Protein 3TQ8 (pdb70)

Foldseek 3Di:
DAEEEEAEAEPVQDAAAPLEGQDDQVVSVVVVCVVAAPAEEEEEPSNCVSVPADDPRHAAEYEDCPPPDDHPRHHYDPDPVRVCVVCVPGPYYYYYDDQVSQVVCVVVHFKYWYKYWHDDGDHDGGHDDDDPVFKDWPDKAWAPVPVNTTIIITMIGTDDDPVPDDDDDDD

Nearest PDB structures (foldseek):
  3tq8-assembly1_A  TM=1.006E+00  e=5.950E-38  Coxiella burnetii
  3tqa-assembly1_A  TM=1.004E+00  e=3.025E-33  Coxiella burnetii
  3tqb-assembly1_A  TM=9.948E-01  e=5.076E-29  Coxiella burnetii
  3jw3-assembly2_B  TM=9.667E-01  e=1.502E-22  Bacillus anthracis
  2zza-assembly2_B  TM=9.506E-01  e=1.597E-22  Moritella profunda

Organism: Coxiella burnetii (strain RSA 493 / Nine Mile phase I) (NCBI:txid227377)

Radius of gyration: 16.81 Å; Cα contacts (8 Å, |Δi|>4): 333; chains: 1; bounding box: 42×52×40 Å

Sequence (171 aa):
MIITLIAAMDKNRLIGRNNELPWHLPADLAHFKSITLGKPIVMGRRTFDSIGKPLPHRRNIVITQQKNLIIEGCDIFYSLDDALSALTKEPEVIIIGGARIFKEALPKADKMILTIINHSFEGDVYFPEWNDKEWKITSQIKHERDNPYPFQFLELRRLENLYFQGHHHHH

Secondary structure (DSSP, 8-state):
-EEEEEEEEETT-EEEBTTB-SS--HHHHHHHHHHHTTSEEEEEHHHHHHH-SPPTTSEEEEE-S-TT---TTSEEESSHHHHHHHTTT-SEEEEEE-HHHHHHHGGG-SEEEEEEESS----SEEPPP--TTSEEEEEEEEE-----S-EEEEEEEE---TTT---S---

Structure (mmCIF, N/CA/C/O backbone):
data_3TQ8
#
_entry.id   3TQ8
#
_cell.length_a   51.340
_cell.length_b   36.200
_cell.length_c   53.810
_cell.angle_alpha   90.00
_cell.angle_beta   110.27
_cell.angle_gamma   90.00
#
_symmetry.space_group_name_H-M   'P 1 21 1'
#
loop_
_entity.id
_entity.type
_entity.pdbx_description
1 polymer 'Dihydrofolate reductase'
2 non-polymer 'NADPH DIHYDRO-NICOTINAMIDE-ADENINE-DINUCLEOTIDE PHOSPHATE'
3 non-polymer TRIMETHOPRIM
4 water water
#
loop_
_atom_site.group_PDB
_atom_site.id
_atom_site.type_symbol
_atom_site.label_atom_id
_atom_site.label_alt_id
_atom_site.label_comp_id
_atom_site.label_asym_id
_atom_site.label_entity_id
_atom_site.label_seq_id
_atom_site.pdbx_PDB_ins_code
_atom_site.Cartn_x
_atom_site.Cartn_y
_atom_site.Cartn_z
_atom_site.occupancy
_atom_site.B_iso_or_equiv
_atom_site.auth_seq_id
_atom_site.auth_comp_id
_atom_site.auth_asym_id
_atom_site.auth_atom_id
_atom_site.pdbx_PDB_model_num
ATOM 1 N N . MET A 1 1 ? 22.715 -13.894 3.977 1.00 34.58 1 MET A N 1
ATOM 2 C CA . MET A 1 1 ? 22.451 -12.753 4.896 1.00 32.28 1 MET A CA 1
ATOM 3 C C . MET A 1 1 ? 20.991 -12.340 4.759 1.00 29.50 1 MET A C 1
ATOM 4 O O . MET A 1 1 ? 20.493 -12.140 3.644 1.00 29.99 1 MET A O 1
ATOM 9 N N . ILE A 1 2 ? 20.308 -12.218 5.887 1.00 26.97 2 ILE A N 1
ATOM 10 C CA . ILE A 1 2 ? 18.973 -11.650 5.898 1.00 24.27 2 ILE A CA 1
ATOM 11 C C . ILE A 1 2 ? 19.082 -10.160 6.245 1.00 21.46 2 ILE A C 1
ATOM 12 O O . ILE A 1 2 ? 19.656 -9.798 7.274 1.00 20.76 2 ILE A O 1
ATOM 17 N N . ILE A 1 3 ? 18.535 -9.307 5.383 1.00 19.03 3 ILE A N 1
ATOM 18 C CA . ILE A 1 3 ? 18.483 -7.877 5.650 1.00 16.79 3 ILE A CA 1
ATOM 19 C C . ILE A 1 3 ? 17.137 -7.496 6.243 1.00 15.24 3 ILE A C 1
ATOM 20 O O . ILE A 1 3 ? 16.085 -7.649 5.600 1.00 14.36 3 ILE A O 1
ATOM 25 N N . THR A 1 4 ? 17.173 -6.988 7.475 1.00 13.76 4 THR A N 1
ATOM 26 C CA . THR A 1 4 ? 15.969 -6.690 8.215 1.00 12.86 4 THR A CA 1
ATOM 27 C C . THR A 1 4 ? 15.903 -5.213 8.527 1.00 11.53 4 THR A C 1
ATOM 28 O O . THR A 1 4 ? 16.853 -4.661 9.049 1.00 12.08 4 THR A O 1
ATOM 32 N N . LEU A 1 5 ? 14.786 -4.579 8.173 1.00 10.93 5 LEU A N 1
ATOM 33 C CA . LEU A 1 5 ? 14.504 -3.187 8.551 1.00 10.72 5 LEU A CA 1
ATOM 34 C C . LEU A 1 5 ? 13.647 -3.195 9.817 1.00 10.10 5 LEU A C 1
ATOM 35 O O . LEU A 1 5 ? 12.643 -3.876 9.859 1.00 10.65 5 LEU A O 1
ATOM 40 N N . ILE A 1 6 ? 14.055 -2.461 10.845 1.00 9.70 6 ILE A N 1
ATOM 41 C CA . ILE A 1 6 ? 13.231 -2.303 12.038 1.00 8.91 6 ILE A CA 1
ATOM 42 C C . ILE A 1 6 ? 12.968 -0.810 12.155 1.00 8.90 6 ILE A C 1
ATOM 43 O O . ILE A 1 6 ? 13.890 -0.005 12.013 1.00 7.90 6 ILE A O 1
ATOM 48 N N . ALA A 1 7 ? 11.707 -0.432 12.363 1.00 8.27 7 ALA A N 1
ATOM 49 C CA . ALA A 1 7 ? 11.351 0.966 12.450 1.00 8.66 7 ALA A CA 1
ATOM 50 C C . ALA A 1 7 ? 10.080 1.109 13.261 1.00 9.50 7 ALA A C 1
ATOM 51 O O . ALA A 1 7 ? 9.252 0.175 13.311 1.00 9.20 7 ALA A O 1
ATOM 53 N N . ALA A 1 8 ? 9.940 2.285 13.877 1.00 8.95 8 ALA A N 1
ATOM 54 C CA . ALA A 1 8 ? 8.716 2.691 14.535 1.00 9.65 8 ALA A CA 1
ATOM 55 C C . ALA A 1 8 ? 8.147 3.874 13.787 1.00 9.40 8 ALA A C 1
ATOM 56 O O . ALA A 1 8 ? 8.844 4.863 13.547 1.00 9.84 8 ALA A O 1
ATOM 58 N N . MET A 1 9 ? 6.867 3.790 13.455 1.00 9.72 9 MET A N 1
ATOM 59 C CA . MET A 1 9 ? 6.229 4.859 12.693 1.00 10.02 9 MET A CA 1
ATOM 60 C C . MET A 1 9 ? 4.797 5.098 13.145 1.00 11.10 9 MET A C 1
ATOM 61 O O . MET A 1 9 ? 4.160 4.216 13.736 1.00 12.55 9 MET A O 1
ATOM 66 N N . ASP A 1 10 ? 4.271 6.281 12.834 1.00 11.56 10 ASP A N 1
ATOM 67 C CA . ASP A 1 10 ? 2.874 6.540 13.108 1.00 12.47 10 ASP A CA 1
ATOM 68 C C . ASP A 1 10 ? 2.020 6.053 11.922 1.00 12.81 10 ASP A C 1
ATOM 69 O O . ASP A 1 10 ? 2.532 5.436 10.974 1.00 11.92 10 ASP A O 1
ATOM 74 N N . LYS A 1 11 ? 0.724 6.316 11.985 1.00 14.11 11 LYS A N 1
ATOM 75 C CA . LYS A 1 11 ? -0.222 5.785 10.997 1.00 15.22 11 LYS A CA 1
ATOM 76 C C . LYS A 1 11 ? 0.050 6.319 9.578 1.00 14.87 11 LYS A C 1
ATOM 77 O O . LYS A 1 11 ? -0.398 5.723 8.591 1.00 15.07 11 LYS A O 1
ATOM 83 N N . ASN A 1 12 ? 0.782 7.432 9.492 1.00 14.22 12 ASN A N 1
ATOM 84 C CA . ASN A 1 12 ? 1.159 8.038 8.214 1.00 14.45 12 ASN A CA 1
ATOM 85 C C . ASN A 1 12 ? 2.595 7.711 7.791 1.00 13.15 12 ASN A C 1
ATOM 86 O O . ASN A 1 12 ? 3.119 8.344 6.886 1.00 13.24 12 ASN A O 1
ATOM 91 N N . ARG A 1 13 ? 3.220 6.731 8.446 1.00 11.90 13 ARG A N 1
ATOM 92 C CA . ARG A 1 13 ? 4.640 6.370 8.227 1.00 11.03 13 ARG A CA 1
ATOM 93 C C . ARG A 1 13 ? 5.660 7.417 8.734 1.00 11.35 13 ARG A C 1
ATOM 94 O O . ARG A 1 13 ? 6.863 7.298 8.439 1.00 10.77 13 ARG A O 1
ATOM 102 N N . LEU A 1 14 ? 5.213 8.414 9.501 1.00 11.62 14 LEU A N 1
ATOM 103 C CA . LEU A 1 14 ? 6.132 9.372 10.113 1.00 11.75 14 LEU A CA 1
ATOM 104 C C . LEU A 1 14 ? 7.057 8.652 11.095 1.00 11.11 14 LEU A C 1
ATOM 105 O O . LEU A 1 14 ? 6.589 7.880 11.929 1.00 9.90 14 LEU A O 1
ATOM 110 N N . ILE A 1 15 ? 8.354 8.931 11.000 1.00 11.24 15 ILE A N 1
ATOM 111 C CA . ILE A 1 15 ? 9.352 8.357 11.895 1.00 11.28 15 ILE A CA 1
ATOM 112 C C . ILE A 1 15 ? 10.204 9.376 12.684 1.00 12.35 15 ILE A C 1
ATOM 113 O O . ILE A 1 15 ? 10.942 8.987 13.602 1.00 12.46 15 ILE A O 1
ATOM 118 N N . GLY A 1 16 ? 10.094 10.664 12.367 1.00 13.18 16 GLY A N 1
ATOM 119 C CA . GLY A 1 16 ? 11.024 11.637 12.920 1.00 14.12 16 GLY A CA 1
ATOM 120 C C . GLY A 1 16 ? 10.624 13.085 12.791 1.00 15.49 16 GLY A C 1
ATOM 121 O O . GLY A 1 16 ? 9.838 13.452 11.920 1.00 15.47 16 GLY A O 1
ATOM 122 N N . ARG A 1 17 ? 11.186 13.896 13.689 1.00 17.05 17 ARG A N 1
ATOM 123 C CA . ARG A 1 17 ? 11.000 15.341 13.713 1.00 19.40 17 ARG A CA 1
ATOM 124 C C . ARG A 1 17 ? 12.264 15.990 14.258 1.00 19.63 17 ARG A C 1
ATOM 125 O O . ARG A 1 17 ? 12.661 15.721 15.390 1.00 19.01 17 ARG A O 1
ATOM 133 N N . ASN A 1 18 ? 12.900 16.824 13.439 1.00 20.94 18 ASN A N 1
ATOM 134 C CA . ASN A 1 18 ? 14.097 17.580 13.838 1.00 22.03 18 ASN A CA 1
ATOM 135 C C . ASN A 1 18 ? 15.204 16.689 14.388 1.00 20.77 18 ASN A C 1
ATOM 136 O O . ASN A 1 18 ? 15.843 17.015 15.395 1.00 21.72 18 ASN A O 1
ATOM 141 N N . ASN A 1 19 ? 15.416 15.565 13.717 1.00 18.96 19 ASN A N 1
ATOM 142 C CA . ASN A 1 19 ? 16.420 14.566 14.107 1.00 18.02 19 ASN A CA 1
ATOM 143 C C . ASN A 1 19 ? 16.180 13.905 15.472 1.00 17.50 19 ASN A C 1
ATOM 144 O O . ASN A 1 19 ? 17.128 13.450 16.125 1.00 18.16 19 ASN A O 1
ATOM 149 N N . GLU A 1 20 ? 14.914 13.845 15.878 1.00 17.02 20 GLU A N 1
ATOM 150 C CA . GLU A 1 20 ? 14.488 13.156 17.091 1.00 17.33 20 GLU A CA 1
ATOM 151 C C . GLU A 1 20 ? 13.257 12.314 16.765 1.00 16.10 20 GLU A C 1
ATOM 152 O O . GLU A 1 20 ? 12.603 12.525 15.744 1.00 15.49 20 GLU A O 1
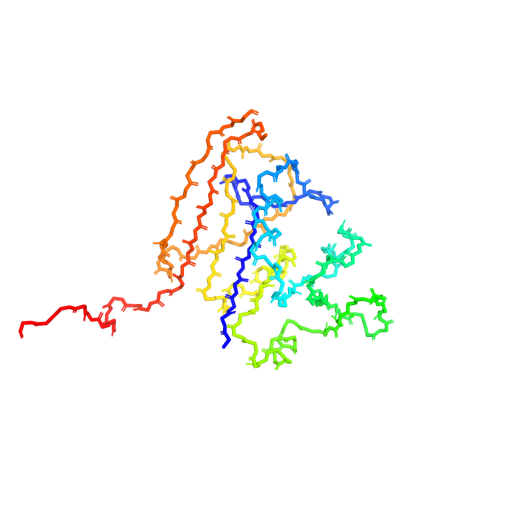ATOM 158 N N . LEU A 1 21 ? 12.949 11.373 17.645 1.00 15.64 21 LEU A N 1
ATOM 159 C CA . LEU A 1 21 ? 11.692 10.643 17.592 1.00 15.10 21 LEU A CA 1
ATOM 160 C C . LEU A 1 21 ? 10.552 11.592 17.933 1.00 15.80 21 LEU A C 1
ATOM 161 O O . LEU A 1 21 ? 10.730 12.503 18.760 1.00 16.47 21 LEU A O 1
ATOM 166 N N . PRO A 1 22 ? 9.373 11.411 17.290 1.00 15.38 22 PRO A N 1
ATOM 167 C CA . PRO A 1 22 ? 8.252 12.297 17.630 1.00 16.26 22 PRO A CA 1
ATOM 168 C C . PRO A 1 22 ? 7.468 11.905 18.898 1.00 17.02 22 PRO A C 1
ATOM 169 O O . PRO A 1 22 ? 6.513 12.573 19.260 1.00 17.40 22 PRO A O 1
ATOM 173 N N . TRP A 1 23 ? 7.872 10.825 19.560 1.00 16.26 23 TRP A N 1
ATOM 174 C CA . TRP A 1 23 ? 7.113 10.283 20.686 1.00 17.45 23 TRP A CA 1
ATOM 175 C C . TRP A 1 23 ? 8.098 9.624 21.635 1.00 17.09 23 TRP A C 1
ATOM 176 O O . TRP A 1 23 ? 9.255 9.396 21.271 1.00 16.77 23 TRP A O 1
ATOM 187 N N . HIS A 1 24 ? 7.627 9.321 22.839 1.00 18.81 24 HIS A N 1
ATOM 188 C CA . HIS A 1 24 ? 8.302 8.403 23.736 1.00 18.37 24 HIS A CA 1
ATOM 189 C C . HIS A 1 24 ? 7.365 7.221 23.899 1.00 18.50 24 HIS A C 1
ATOM 190 O O . HIS A 1 24 ? 6.234 7.378 24.377 1.00 20.06 24 HIS A O 1
ATOM 197 N N . LEU A 1 25 ? 7.826 6.049 23.456 1.00 17.19 25 LEU A N 1
ATOM 198 C CA . LEU A 1 25 ? 7.055 4.825 23.536 1.00 17.00 25 LEU A CA 1
ATOM 199 C C . LEU A 1 25 ? 7.916 3.709 24.142 1.00 17.04 25 LEU A C 1
ATOM 200 O O . LEU A 1 25 ? 8.609 2.984 23.417 1.00 15.17 25 LEU A O 1
ATOM 205 N N . PRO A 1 26 ? 7.855 3.566 25.470 1.00 18.66 26 PRO A N 1
ATOM 206 C CA . PRO A 1 26 ? 8.650 2.578 26.211 1.00 19.67 26 PRO A CA 1
ATOM 207 C C . PRO A 1 26 ? 8.528 1.153 25.662 1.00 19.25 26 PRO A C 1
ATOM 208 O O . PRO A 1 26 ? 9.535 0.464 25.548 1.00 19.11 26 PRO A O 1
ATOM 212 N N . ALA A 1 27 ? 7.314 0.736 25.309 1.00 19.19 27 ALA A N 1
ATOM 213 C CA . ALA A 1 27 ? 7.075 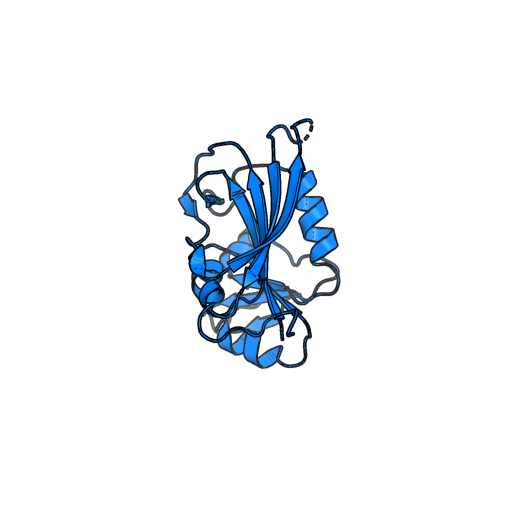-0.588 24.732 1.00 18.72 27 ALA A CA 1
ATOM 214 C C . ALA A 1 27 ? 7.889 -0.796 23.443 1.00 16.67 27 ALA A C 1
ATOM 215 O O . ALA A 1 27 ? 8.489 -1.855 23.228 1.00 15.84 27 ALA A O 1
ATOM 217 N N . ASP A 1 28 ? 7.939 0.224 22.596 1.00 15.42 28 ASP A N 1
ATOM 218 C CA . ASP A 1 28 ? 8.769 0.139 21.407 1.00 14.15 28 ASP A CA 1
ATOM 219 C C . ASP A 1 28 ? 10.255 0.046 21.734 1.00 14.33 28 ASP A C 1
ATOM 220 O O . ASP A 1 28 ? 10.967 -0.720 21.113 1.00 13.85 28 ASP A O 1
ATOM 225 N N . LEU A 1 29 ? 10.727 0.836 22.695 1.00 15.56 29 LEU A N 1
ATOM 226 C CA . LEU A 1 29 ? 12.153 0.806 23.050 1.00 15.99 29 LEU A CA 1
ATOM 227 C C . LEU A 1 29 ? 12.561 -0.569 23.605 1.00 17.12 29 LEU A C 1
ATOM 228 O O . LEU A 1 29 ? 13.659 -1.051 23.304 1.00 16.95 29 LEU A O 1
ATOM 233 N N . ALA A 1 30 ? 11.681 -1.204 24.386 1.00 18.40 30 ALA A N 1
ATOM 234 C CA . ALA A 1 30 ? 11.939 -2.548 24.928 1.00 19.67 30 ALA A CA 1
ATOM 235 C C . ALA 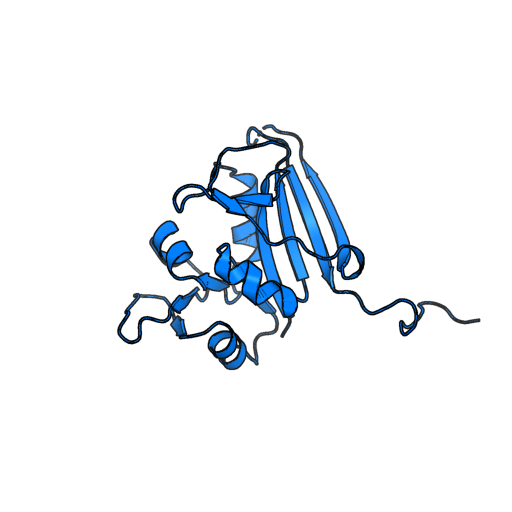A 1 30 ? 12.015 -3.584 23.814 1.00 18.92 30 ALA A C 1
ATOM 236 O O . ALA A 1 30 ? 12.922 -4.418 23.795 1.00 19.41 30 ALA A O 1
ATOM 238 N N . HIS A 1 31 ? 11.036 -3.513 22.909 1.00 17.32 31 HIS A N 1
ATOM 239 C CA . HIS A 1 31 ? 10.928 -4.336 21.699 1.00 16.79 31 HIS A CA 1
ATOM 240 C C . HIS A 1 31 ? 12.178 -4.222 20.816 1.00 15.65 31 HIS A C 1
ATOM 241 O O . HIS A 1 31 ? 12.755 -5.233 20.428 1.00 16.24 31 HIS A O 1
ATOM 248 N N . PHE A 1 32 ? 12.596 -2.989 20.531 1.00 14.56 32 PHE A N 1
ATOM 249 C CA . PHE A 1 32 ? 13.768 -2.727 19.697 1.00 13.68 32 PHE A CA 1
ATOM 250 C C . PHE A 1 32 ? 15.041 -3.325 20.291 1.00 14.70 32 PHE A C 1
ATOM 251 O O . PHE A 1 32 ? 15.817 -3.986 19.592 1.00 14.29 32 PHE A O 1
ATOM 259 N N . LYS A 1 33 ? 15.244 -3.101 21.584 1.00 16.51 33 LYS A N 1
ATOM 260 C CA . LYS A 1 33 ? 16.427 -3.606 22.283 1.00 18.61 33 LYS A CA 1
ATOM 261 C C . LYS A 1 33 ? 16.455 -5.148 22.275 1.00 20.50 33 LYS A C 1
ATOM 262 O O . LYS A 1 33 ? 17.457 -5.766 21.889 1.00 20.62 33 LYS A O 1
ATOM 268 N N . SER A 1 34 ? 15.358 -5.770 22.695 1.00 21.81 34 SER A N 1
ATOM 269 C CA . SER A 1 34 ? 15.312 -7.240 22.756 1.00 23.95 34 SER A CA 1
ATOM 270 C C . SER A 1 34 ? 15.566 -7.871 21.375 1.00 22.91 34 SER A C 1
ATOM 271 O O . SER A 1 34 ? 16.281 -8.871 21.268 1.00 25.13 34 SER A O 1
ATOM 274 N N . ILE A 1 35 ? 15.023 -7.258 20.329 1.00 21.09 35 ILE A N 1
ATOM 275 C CA . ILE A 1 35 ? 15.223 -7.718 18.951 1.00 20.27 35 ILE A CA 1
ATOM 276 C C . ILE A 1 35 ? 16.675 -7.542 18.469 1.00 19.82 35 ILE A C 1
ATOM 277 O O . ILE A 1 35 ? 17.206 -8.414 17.788 1.00 20.70 35 ILE A O 1
ATOM 282 N N . THR A 1 36 ? 17.308 -6.420 18.803 1.00 18.06 36 THR A N 1
ATOM 283 C CA . THR A 1 36 ? 18.600 -6.072 18.204 1.00 17.10 36 THR A CA 1
ATOM 284 C C . THR A 1 36 ? 19.842 -6.587 18.941 1.00 18.89 36 THR A C 1
ATOM 285 O O . THR A 1 36 ? 20.903 -6.707 18.329 1.00 18.58 36 THR A O 1
ATOM 289 N N . LEU A 1 37 ? 19.732 -6.904 20.231 1.00 20.19 37 LEU A N 1
ATOM 290 C CA . LEU A 1 37 ? 20.898 -7.379 20.991 1.00 22.73 37 LEU A CA 1
ATOM 291 C C . LEU A 1 37 ? 21.633 -8.530 20.282 1.00 24.17 37 LEU A C 1
ATOM 292 O O . LEU A 1 37 ? 21.003 -9.456 19.795 1.00 24.36 37 LEU A O 1
ATOM 297 N N . GLY A 1 38 ? 22.959 -8.456 20.223 1.00 26.10 38 GLY A N 1
ATOM 298 C CA . GLY A 1 38 ? 23.764 -9.512 19.585 1.00 28.20 38 GLY A CA 1
ATOM 299 C C . GLY A 1 38 ? 23.573 -9.671 18.068 1.00 27.27 38 GLY A C 1
ATOM 300 O O . GLY A 1 38 ? 23.876 -10.732 17.506 1.00 28.90 38 GLY A O 1
ATOM 301 N N . LYS A 1 39 ? 23.048 -8.636 17.417 1.00 24.95 39 LYS A N 1
ATOM 302 C CA . LYS A 1 39 ? 23.052 -8.529 15.956 1.00 23.84 39 LYS A CA 1
ATOM 303 C C . LYS A 1 39 ? 23.822 -7.262 15.526 1.00 22.27 39 LYS A C 1
ATOM 304 O O . LYS A 1 39 ? 23.827 -6.269 16.250 1.00 21.64 39 LYS A O 1
ATOM 310 N N . PRO A 1 40 ? 24.439 -7.275 14.331 1.00 21.48 40 PRO A N 1
ATOM 311 C CA . PRO A 1 40 ? 25.010 -6.047 13.779 1.00 20.28 40 PRO A CA 1
ATOM 312 C C . PRO A 1 40 ? 23.907 -5.070 13.411 1.00 18.03 40 PRO A C 1
ATOM 313 O O . PRO A 1 40 ? 22.948 -5.476 12.734 1.00 16.33 40 PRO A O 1
ATOM 317 N N . ILE A 1 41 ? 24.018 -3.813 13.855 1.00 16.87 41 ILE A N 1
ATOM 318 C CA . ILE A 1 41 ? 23.013 -2.797 13.521 1.00 15.55 41 ILE A CA 1
ATOM 319 C C . ILE A 1 41 ? 23.639 -1.714 12.646 1.00 14.93 41 ILE A C 1
ATOM 320 O O . ILE A 1 41 ? 24.743 -1.241 12.935 1.00 15.94 41 ILE A O 1
ATOM 325 N N . VAL A 1 42 ? 22.927 -1.335 11.585 1.00 12.49 42 VAL A N 1
ATOM 326 C CA . VAL A 1 42 ? 23.431 -0.356 10.626 1.00 12.02 42 VAL A CA 1
ATOM 327 C C . VAL A 1 42 ? 22.546 0.895 10.665 1.00 10.83 42 VAL A C 1
ATOM 328 O O . VAL A 1 42 ? 21.321 0.807 10.609 1.00 9.57 42 VAL A O 1
ATOM 332 N N . MET A 1 43 ? 23.173 2.060 10.796 1.00 10.85 43 MET A N 1
ATOM 333 C CA . MET A 1 43 ? 22.445 3.313 10.861 1.00 10.51 43 MET A CA 1
ATOM 334 C C . MET A 1 43 ? 23.172 4.390 10.071 1.00 10.78 43 MET A C 1
ATOM 335 O O . MET A 1 43 ? 24.401 4.345 9.901 1.00 10.62 43 MET A O 1
ATOM 340 N N . GLY A 1 44 ? 22.406 5.350 9.572 1.00 10.55 44 GLY A N 1
ATOM 341 C CA . GLY A 1 44 ? 22.996 6.533 8.966 1.00 11.66 44 GLY A CA 1
ATOM 342 C C . GLY A 1 44 ? 23.578 7.460 10.007 1.00 12.61 44 GLY A C 1
ATOM 343 O O . GLY A 1 44 ? 23.233 7.390 11.194 1.00 12.67 44 GLY A O 1
ATOM 344 N N . ARG A 1 45 ? 24.435 8.364 9.556 1.00 13.95 45 ARG A N 1
ATOM 345 C CA . ARG A 1 45 ? 25.175 9.227 10.458 1.00 15.26 45 ARG A CA 1
ATOM 346 C C . ARG A 1 45 ? 24.287 10.135 11.321 1.00 14.94 45 ARG A C 1
ATOM 347 O O . ARG A 1 45 ? 24.569 10.340 12.505 1.00 15.46 45 ARG A O 1
ATOM 355 N N . ARG A 1 46 ? 23.201 10.654 10.757 1.00 15.23 46 ARG A N 1
ATOM 356 C CA . ARG A 1 46 ? 22.293 11.510 11.527 1.00 15.75 46 ARG A CA 1
ATOM 357 C C . ARG A 1 46 ? 21.589 10.747 12.636 1.00 14.10 46 ARG A C 1
ATOM 358 O O . ARG A 1 46 ? 21.408 11.272 13.720 1.00 13.62 46 ARG A O 1
ATOM 366 N N . THR A 1 47 ? 21.205 9.508 12.367 1.00 12.81 47 THR A N 1
ATOM 367 C CA . THR A 1 47 ? 20.620 8.667 13.411 1.00 12.37 47 THR A CA 1
ATOM 368 C C . THR A 1 47 ? 21.625 8.414 14.544 1.00 13.33 47 THR A C 1
ATOM 369 O O . THR A 1 47 ? 21.253 8.502 15.719 1.00 14.04 47 THR A O 1
ATOM 373 N N . PHE A 1 48 ? 22.890 8.136 14.218 1.00 13.99 48 PHE A N 1
ATOM 374 C CA . PHE A 1 48 ? 23.894 8.022 15.289 1.00 15.22 48 PHE A CA 1
ATOM 375 C C . PHE A 1 48 ? 23.991 9.317 16.121 1.00 15.98 48 PHE A C 1
ATOM 376 O O . PHE A 1 48 ? 24.027 9.276 17.348 1.00 16.41 48 PHE A O 1
ATOM 384 N N . ASP A 1 49 ? 24.022 10.455 15.444 1.00 16.41 49 ASP A N 1
ATOM 385 C CA . ASP A 1 49 ? 24.027 11.743 16.114 1.00 18.05 49 ASP A CA 1
ATOM 386 C C . ASP A 1 49 ? 22.809 11.915 17.012 1.00 17.74 49 ASP A C 1
ATOM 387 O O . ASP A 1 49 ? 22.936 12.353 18.153 1.00 19.21 49 ASP A O 1
ATOM 392 N N . SER A 1 50 ? 21.632 11.557 16.502 1.00 16.57 50 SER A N 1
ATOM 393 C CA . SER A 1 50 ? 20.415 11.586 17.318 1.00 16.41 50 SER A CA 1
ATOM 394 C C . SER A 1 50 ? 20.547 10.727 18.580 1.00 16.37 50 SER A C 1
ATOM 395 O O . SER A 1 50 ? 20.216 11.166 19.677 1.00 17.22 50 SER A O 1
ATOM 398 N N . ILE A 1 51 ? 21.039 9.506 18.427 1.00 15.99 51 ILE A N 1
ATOM 399 C CA . ILE A 1 51 ? 21.237 8.607 19.574 1.00 17.00 51 ILE A CA 1
ATOM 400 C C . ILE A 1 51 ? 22.393 9.089 20.466 1.00 18.43 51 ILE A C 1
ATOM 401 O O . ILE A 1 51 ? 22.328 8.999 21.708 1.00 19.29 51 ILE A O 1
ATOM 406 N N . GLY A 1 52 ? 23.445 9.606 19.837 1.00 18.61 52 GLY A N 1
ATOM 407 C CA . GLY A 1 52 ? 24.505 10.306 20.549 1.00 20.81 52 GLY A CA 1
ATOM 408 C C . GLY A 1 52 ? 25.619 9.453 21.128 1.00 22.16 52 GLY A C 1
ATOM 409 O O . GLY A 1 52 ? 26.663 9.983 21.488 1.00 23.93 52 GLY A O 1
ATOM 410 N N . LYS A 1 53 ? 25.385 8.148 21.250 1.00 22.06 53 LYS A N 1
ATOM 411 C CA . LYS A 1 53 ? 26.411 7.188 21.652 1.00 23.54 53 LYS A CA 1
ATOM 412 C C . LYS A 1 53 ? 26.092 5.814 21.060 1.00 21.89 53 LYS A C 1
ATOM 413 O O . LYS A 1 53 ? 24.942 5.559 20.663 1.00 19.59 53 LYS A O 1
ATOM 419 N N . PRO A 1 54 ? 27.095 4.917 21.004 1.00 22.25 54 PRO A N 1
ATOM 420 C CA . PRO A 1 54 ? 26.785 3.555 20.529 1.00 21.71 54 PRO A CA 1
ATOM 421 C C . PRO A 1 54 ? 25.736 2.871 21.417 1.00 21.35 54 PRO A C 1
ATOM 422 O O . PRO A 1 54 ? 25.718 3.065 22.640 1.00 21.90 54 PRO A O 1
ATOM 426 N N . LEU A 1 55 ? 24.878 2.079 20.804 1.00 19.97 55 LEU A N 1
ATOM 427 C CA . LEU A 1 55 ? 23.936 1.265 21.568 1.00 20.13 55 LEU A CA 1
ATOM 428 C C . LEU A 1 55 ? 24.707 0.095 22.179 1.00 21.59 55 LEU A C 1
ATOM 429 O O . LEU A 1 55 ? 25.394 -0.622 21.467 1.00 22.10 55 LEU A O 1
ATOM 434 N N . PRO A 1 56 ? 24.620 -0.088 23.513 1.00 22.72 56 PRO A N 1
ATOM 435 C CA . PRO A 1 56 ? 25.419 -1.142 24.133 1.00 24.79 56 PRO A CA 1
ATOM 436 C C . PRO A 1 56 ? 25.066 -2.557 23.657 1.00 24.69 56 PRO A C 1
ATOM 437 O O . PRO A 1 56 ? 23.946 -2.801 23.204 1.00 22.93 56 PRO A O 1
ATOM 441 N N . HIS A 1 57 ? 26.058 -3.443 23.718 1.00 26.51 57 HIS A N 1
ATOM 442 C CA . HIS A 1 57 ? 25.915 -4.896 23.510 1.00 27.82 57 HIS A CA 1
ATOM 443 C C . HIS A 1 57 ? 25.625 -5.290 22.071 1.00 26.64 57 HIS A C 1
ATOM 444 O O . HIS A 1 57 ? 25.215 -6.429 21.799 1.00 27.24 57 HIS A O 1
ATOM 451 N N . ARG A 1 58 ? 25.849 -4.349 21.151 1.00 25.07 58 ARG A N 1
ATOM 452 C CA . ARG A 1 58 ? 25.638 -4.564 19.733 1.00 23.70 58 ARG A CA 1
ATOM 453 C C . ARG A 1 58 ? 26.787 -3.961 18.927 1.00 23.56 58 ARG A C 1
ATOM 454 O O . ARG A 1 58 ? 27.411 -2.981 19.343 1.00 23.97 58 ARG A O 1
ATOM 462 N N . ARG A 1 59 ? 27.054 -4.555 17.770 1.00 23.28 59 ARG A N 1
ATOM 463 C CA . ARG A 1 59 ? 28.000 -3.980 16.824 1.00 22.95 59 ARG A CA 1
ATOM 464 C C . ARG A 1 59 ? 27.331 -2.808 16.116 1.00 20.32 59 ARG A C 1
ATOM 465 O O . ARG A 1 59 ? 26.459 -3.014 15.285 1.00 19.15 59 ARG A O 1
ATOM 473 N N . ASN A 1 60 ? 27.750 -1.588 16.455 1.00 19.70 60 ASN A N 1
ATOM 474 C CA . ASN A 1 60 ? 27.215 -0.380 15.825 1.00 17.69 60 ASN A CA 1
ATOM 475 C C . ASN A 1 60 ? 27.977 -0.055 14.542 1.00 17.59 60 ASN A C 1
ATOM 476 O O . ASN A 1 60 ? 29.193 0.158 14.562 1.00 19.05 60 ASN A O 1
ATOM 481 N N . ILE A 1 61 ? 27.251 -0.020 13.428 1.00 16.13 61 ILE A N 1
ATOM 482 C CA . ILE A 1 61 ? 27.812 0.364 12.144 1.00 16.50 61 ILE A CA 1
ATOM 483 C C . ILE A 1 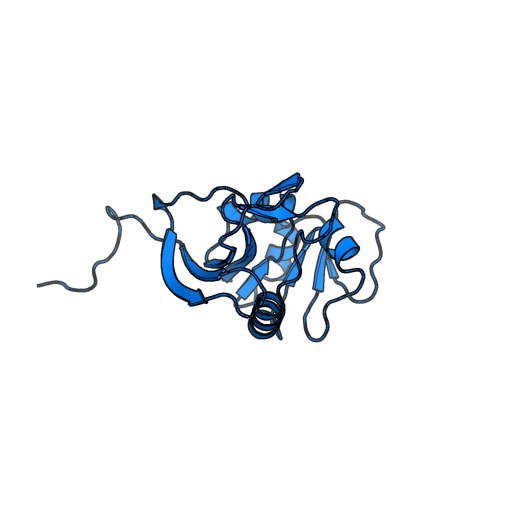61 ? 27.156 1.664 11.665 1.00 14.89 61 ILE A C 1
ATOM 484 O O . ILE A 1 61 ? 25.932 1.788 11.652 1.00 13.13 61 ILE A O 1
ATOM 489 N N . VAL A 1 62 ? 27.988 2.649 11.317 1.00 15.07 62 VAL A N 1
ATOM 490 C CA . VAL A 1 62 ? 27.486 3.951 10.898 1.00 13.50 62 VAL A CA 1
ATOM 491 C C . VAL A 1 62 ? 27.955 4.233 9.472 1.00 14.10 62 VAL A C 1
ATOM 492 O O . VAL A 1 62 ? 29.134 4.030 9.143 1.00 15.25 62 VAL A O 1
ATOM 496 N N . ILE A 1 63 ? 27.012 4.657 8.633 1.00 13.28 63 ILE A N 1
ATOM 497 C CA . ILE A 1 63 ? 27.294 4.990 7.240 1.00 14.34 63 ILE A CA 1
ATOM 498 C C . ILE A 1 63 ? 27.439 6.515 7.118 1.00 15.13 63 ILE A C 1
ATOM 499 O O . ILE A 1 63 ? 26.587 7.262 7.606 1.00 14.68 63 ILE A O 1
ATOM 504 N N . THR A 1 64 ? 28.536 6.956 6.505 1.00 16.73 64 THR A N 1
ATOM 505 C CA . THR A 1 64 ? 28.801 8.367 6.252 1.00 17.52 64 THR A CA 1
ATOM 506 C C . THR A 1 64 ? 29.610 8.495 4.976 1.00 20.15 64 THR A C 1
ATOM 507 O O . THR A 1 64 ? 30.302 7.560 4.593 1.00 21.34 64 THR A O 1
ATOM 511 N N . GLN A 1 65 ? 29.528 9.644 4.302 1.00 21.55 65 GLN A N 1
ATOM 512 C CA . GLN A 1 65 ? 30.425 9.926 3.164 1.00 23.27 65 GLN A CA 1
ATOM 513 C C . GLN A 1 65 ? 31.687 10.655 3.621 1.00 24.41 65 GLN A C 1
ATOM 514 O O . GLN A 1 65 ? 32.619 10.821 2.837 1.00 24.70 65 GLN A O 1
ATOM 520 N N . GLN A 1 66 ? 31.716 11.070 4.890 1.00 23.56 66 GLN A N 1
ATOM 521 C CA . GLN A 1 66 ? 32.838 11.829 5.437 1.00 25.31 66 GLN A CA 1
ATOM 522 C C . GLN A 1 66 ? 34.020 10.899 5.699 1.00 26.39 66 GLN A C 1
ATOM 523 O O . GLN A 1 66 ? 34.030 10.133 6.668 1.00 24.59 66 GLN A O 1
ATOM 529 N N . LYS A 1 67 ? 35.009 10.982 4.823 1.00 29.06 67 LYS A N 1
ATOM 530 C CA . LYS A 1 67 ? 36.166 10.082 4.845 1.00 31.52 67 LYS A CA 1
ATOM 531 C C . LYS A 1 67 ? 37.023 10.118 6.123 1.00 32.38 67 LYS A C 1
ATOM 532 O O . LYS A 1 67 ? 37.578 9.096 6.517 1.00 32.75 67 LYS A O 1
ATOM 538 N N . ASN A 1 68 ? 37.121 11.268 6.775 1.00 33.45 68 ASN A N 1
ATOM 539 C CA . ASN A 1 68 ? 37.941 11.378 7.992 1.00 35.49 68 ASN A CA 1
ATOM 540 C C . ASN A 1 68 ? 37.100 11.437 9.287 1.00 34.26 68 ASN A C 1
ATOM 541 O O . ASN A 1 68 ? 37.584 11.856 10.337 1.00 34.68 68 ASN A O 1
ATOM 546 N N . LEU A 1 69 ? 35.848 11.003 9.210 1.00 32.68 69 LEU A N 1
ATOM 547 C CA . LEU A 1 69 ? 34.977 10.991 10.388 1.00 31.98 69 LEU A CA 1
ATOM 548 C C . LEU A 1 69 ? 35.328 9.826 11.310 1.00 32.53 69 LEU A C 1
ATOM 549 O O . LEU A 1 69 ? 35.428 8.676 10.875 1.00 31.81 69 LEU A O 1
ATOM 554 N N . ILE A 1 70 ? 35.505 10.159 12.589 1.00 33.82 70 ILE A N 1
ATOM 555 C CA . ILE A 1 70 ? 35.890 9.214 13.630 1.00 34.60 70 ILE A CA 1
ATOM 556 C C . ILE A 1 70 ? 34.732 9.129 14.599 1.00 32.69 70 ILE A C 1
ATOM 557 O O . ILE A 1 70 ? 34.217 10.161 15.038 1.00 32.47 70 ILE A O 1
ATOM 562 N N . ILE A 1 71 ? 34.297 7.910 14.910 1.00 31.58 71 ILE A N 1
ATOM 563 C CA . ILE A 1 71 ? 33.272 7.714 15.934 1.00 30.27 71 ILE A CA 1
ATOM 564 C C . ILE A 1 71 ? 33.704 6.595 16.869 1.00 30.91 71 ILE A C 1
ATOM 565 O O . ILE A 1 71 ? 33.714 5.427 16.487 1.00 30.57 71 ILE A O 1
ATOM 570 N N . GLU A 1 72 ? 34.061 6.951 18.100 1.00 32.02 72 GLU A N 1
ATOM 571 C CA . GLU A 1 72 ? 34.514 5.951 19.063 1.00 33.43 72 GLU A CA 1
ATOM 572 C C . GLU A 1 72 ? 33.413 4.899 19.291 1.00 31.52 72 GLU A C 1
ATOM 573 O O . GLU A 1 72 ? 32.247 5.231 19.484 1.00 30.32 72 GLU A O 1
ATOM 579 N N . GLY A 1 73 ? 33.794 3.630 19.208 1.00 31.68 73 GLY A N 1
ATOM 580 C CA . GLY A 1 73 ? 32.894 2.522 19.511 1.00 30.40 73 GLY A CA 1
ATOM 581 C C . GLY A 1 73 ? 31.918 2.147 18.406 1.00 28.01 73 GLY A C 1
ATOM 582 O O . GLY A 1 73 ? 30.937 1.438 18.666 1.00 26.98 73 GLY A O 1
ATOM 583 N N . CYS A 1 74 ? 32.172 2.628 17.185 1.00 26.64 74 CYS A N 1
ATOM 584 C CA . CYS A 1 74 ? 31.401 2.232 15.997 1.00 24.67 74 CYS A CA 1
ATOM 585 C C . CYS A 1 74 ? 32.328 1.898 14.844 1.00 25.05 74 CYS A C 1
ATOM 586 O O . CYS A 1 74 ? 33.421 2.453 14.737 1.00 26.25 74 CYS A O 1
ATOM 589 N N . ASP A 1 75 ? 31.871 1.010 13.966 1.00 23.84 75 ASP A N 1
ATOM 590 C CA . ASP A 1 75 ? 32.539 0.766 12.699 1.00 24.68 75 ASP A CA 1
ATOM 591 C C . ASP A 1 75 ? 31.932 1.653 11.624 1.00 23.39 75 ASP A C 1
ATOM 592 O O . ASP A 1 75 ? 30.714 1.689 11.459 1.00 21.20 75 ASP A O 1
ATOM 597 N N . ILE A 1 76 ? 32.791 2.351 10.886 1.00 24.22 76 ILE A N 1
ATOM 598 C CA . ILE A 1 76 ? 32.345 3.276 9.846 1.00 23.52 76 ILE A CA 1
ATOM 599 C C . ILE A 1 76 ? 32.516 2.645 8.465 1.00 23.94 76 ILE A C 1
ATOM 600 O O . ILE A 1 76 ? 33.537 2.015 8.181 1.00 24.70 76 ILE A O 1
ATOM 605 N N . PHE A 1 77 ? 31.493 2.796 7.627 1.00 22.52 77 PHE A N 1
ATOM 606 C CA . PHE A 1 77 ? 31.561 2.409 6.217 1.00 23.27 77 PHE A CA 1
ATOM 607 C C . PHE A 1 77 ? 31.072 3.583 5.389 1.00 22.73 77 PHE A C 1
ATOM 608 O O . PHE A 1 77 ? 30.288 4.399 5.867 1.00 21.47 77 PHE A O 1
ATOM 616 N N . TYR A 1 78 ? 31.534 3.666 4.153 1.00 24.32 78 TYR A N 1
ATOM 617 C CA . TYR A 1 78 ? 31.258 4.821 3.314 1.00 24.81 78 TYR A CA 1
ATOM 618 C C . TYR A 1 78 ? 30.079 4.633 2.358 1.00 24.79 78 TYR A C 1
ATOM 619 O O . TYR A 1 78 ? 29.772 5.513 1.558 1.00 24.99 78 TYR A O 1
ATOM 628 N N . SER A 1 79 ? 29.408 3.492 2.468 1.00 23.98 79 SER A N 1
ATOM 629 C CA . SER A 1 79 ? 28.170 3.250 1.736 1.00 23.76 79 SER A CA 1
ATOM 630 C C . SER A 1 79 ? 27.449 2.111 2.425 1.00 22.31 79 SER A C 1
ATOM 631 O O . SER A 1 79 ? 28.083 1.310 3.124 1.00 23.07 79 SER A O 1
ATOM 634 N N . LEU A 1 80 ? 26.134 2.033 2.248 1.00 21.36 80 LEU A N 1
ATOM 635 C CA . LEU A 1 80 ? 25.381 0.880 2.725 1.00 20.58 80 LEU A CA 1
ATOM 636 C C . LEU A 1 80 ? 25.910 -0.414 2.099 1.00 22.18 80 LEU A C 1
ATOM 637 O O . LEU A 1 80 ? 26.071 -1.423 2.789 1.00 21.97 80 LEU A O 1
ATOM 642 N N . ASP A 1 81 ? 26.187 -0.377 0.798 1.00 24.04 81 ASP A N 1
ATOM 643 C CA . ASP A 1 81 ? 26.705 -1.544 0.080 1.00 26.36 81 ASP A CA 1
ATOM 644 C C . ASP A 1 81 ? 28.039 -2.060 0.641 1.00 27.65 81 ASP A C 1
ATOM 645 O O . ASP A 1 81 ? 28.210 -3.268 0.818 1.00 28.28 81 ASP A O 1
ATOM 650 N N . ASP A 1 82 ? 28.967 -1.150 0.931 1.00 28.18 82 ASP A N 1
ATOM 651 C CA . ASP A 1 82 ? 30.229 -1.505 1.594 1.00 29.51 82 ASP A CA 1
ATOM 652 C C . ASP A 1 82 ? 30.003 -2.217 2.939 1.00 28.11 82 ASP A C 1
ATOM 653 O O . ASP A 1 82 ? 30.673 -3.205 3.246 1.00 29.14 82 ASP A O 1
ATOM 658 N N . ALA A 1 83 ? 29.055 -1.714 3.729 1.00 25.95 83 ALA A N 1
ATOM 659 C CA . ALA A 1 83 ? 28.729 -2.315 5.020 1.00 24.96 83 ALA A CA 1
ATOM 660 C C . ALA A 1 83 ? 28.178 -3.718 4.813 1.00 25.36 83 ALA A C 1
ATOM 661 O O . ALA A 1 83 ? 28.619 -4.660 5.456 1.00 26.07 83 ALA A O 1
ATOM 663 N N . LEU A 1 84 ? 27.213 -3.839 3.906 1.00 25.24 84 LEU A N 1
ATOM 664 C CA . LEU A 1 84 ? 26.577 -5.122 3.610 1.00 25.77 84 LEU A CA 1
ATOM 665 C C . LEU A 1 84 ? 27.609 -6.119 3.108 1.00 28.41 84 LEU A C 1
ATOM 666 O O . LEU A 1 84 ? 27.577 -7.287 3.477 1.00 28.86 84 LEU A O 1
ATOM 671 N N . SER A 1 85 ? 28.517 -5.643 2.260 1.00 30.55 85 SER A N 1
ATOM 672 C CA . SER A 1 85 ? 29.618 -6.452 1.756 1.00 34.07 85 SER A CA 1
ATOM 673 C C . SER A 1 85 ? 30.518 -6.961 2.895 1.00 35.27 85 SER A C 1
ATOM 674 O O . SER A 1 85 ? 30.914 -8.123 2.890 1.00 37.02 85 SER A O 1
ATOM 677 N N . ALA A 1 86 ? 30.824 -6.101 3.871 1.00 34.80 86 ALA A N 1
ATOM 678 C CA . ALA A 1 86 ? 31.663 -6.495 5.017 1.00 35.93 86 ALA A CA 1
ATOM 679 C C . ALA A 1 86 ? 30.963 -7.506 5.936 1.00 35.47 86 ALA A C 1
ATOM 680 O O . ALA A 1 86 ? 31.612 -8.311 6.604 1.00 36.87 86 ALA A O 1
ATOM 682 N N . LEU A 1 87 ? 29.638 -7.475 5.947 1.00 33.81 87 LEU A N 1
ATOM 683 C CA . LEU A 1 87 ? 28.835 -8.314 6.844 1.00 33.43 87 LEU A CA 1
ATOM 684 C C . LEU A 1 87 ? 28.331 -9.601 6.179 1.00 34.65 87 LEU A C 1
ATOM 685 O O . LEU A 1 87 ? 27.451 -10.278 6.717 1.00 33.90 87 LEU A O 1
ATOM 690 N N . THR A 1 88 ? 28.919 -9.949 5.032 1.00 36.96 88 THR A N 1
ATOM 691 C CA . THR A 1 88 ? 28.509 -11.116 4.227 1.00 38.89 88 THR A CA 1
ATOM 692 C C . THR A 1 88 ? 28.280 -12.413 5.017 1.00 39.92 88 THR A C 1
ATOM 693 O O . THR A 1 88 ? 27.420 -13.209 4.655 1.00 39.98 88 THR A O 1
ATOM 697 N N . LYS A 1 89 ? 29.072 -12.631 6.066 1.00 41.16 89 LYS A N 1
ATOM 698 C CA . LYS A 1 89 ? 28.985 -13.855 6.876 1.00 42.46 89 LYS A CA 1
ATOM 699 C C . LYS A 1 89 ? 27.908 -13.839 7.953 1.00 40.54 89 LYS A C 1
ATOM 700 O O . LYS A 1 89 ? 27.609 -14.882 8.529 1.00 41.43 89 LYS A O 1
ATOM 706 N N . GLU A 1 90 ? 27.346 -12.667 8.244 1.00 37.81 90 GLU A N 1
ATOM 707 C CA . GLU A 1 90 ? 26.316 -12.557 9.283 1.00 36.22 90 GLU A CA 1
ATOM 708 C C . GLU A 1 90 ? 25.012 -13.167 8.801 1.00 35.22 90 GLU A C 1
ATOM 709 O O . GLU A 1 90 ? 24.621 -12.959 7.653 1.00 34.69 90 GLU A O 1
ATOM 715 N N . PRO A 1 91 ? 24.332 -13.925 9.673 1.00 35.08 91 PRO A N 1
ATOM 716 C CA . PRO A 1 91 ? 23.043 -14.492 9.275 1.00 34.12 91 PRO A CA 1
ATOM 717 C C . PRO A 1 91 ? 21.959 -13.439 9.123 1.00 30.73 91 PRO A C 1
ATOM 718 O O . PRO A 1 91 ? 21.029 -13.640 8.349 1.00 29.64 91 PRO A O 1
ATOM 722 N N . GLU A 1 92 ? 22.077 -12.341 9.868 1.00 28.56 92 GLU A N 1
ATOM 723 C CA . GLU A 1 92 ? 21.101 -11.259 9.792 1.00 25.70 92 GLU A CA 1
ATOM 724 C C . GLU A 1 92 ? 21.763 -9.920 10.100 1.00 23.81 92 GLU A C 1
ATOM 725 O O . GLU A 1 92 ? 22.525 -9.807 11.060 1.00 24.22 92 GLU A O 1
ATOM 731 N N . VAL A 1 93 ? 21.491 -8.932 9.251 1.00 21.69 93 VAL A N 1
ATOM 732 C CA . VAL A 1 93 ? 21.919 -7.543 9.470 1.00 19.54 93 VAL A CA 1
ATOM 733 C C . VAL A 1 93 ? 20.664 -6.708 9.632 1.00 17.10 93 VAL A C 1
ATOM 734 O O . VAL A 1 93 ? 19.768 -6.764 8.782 1.00 16.11 93 VAL A O 1
ATOM 738 N N . ILE A 1 94 ? 20.602 -5.939 10.720 1.00 15.36 94 ILE A N 1
ATOM 739 C CA . ILE A 1 94 ? 19.444 -5.116 11.033 1.00 13.77 94 ILE A CA 1
ATOM 740 C C . ILE A 1 94 ? 19.727 -3.634 10.731 1.00 13.15 94 ILE A C 1
ATOM 741 O O . ILE A 1 94 ? 20.655 -3.026 11.293 1.00 12.86 94 ILE A O 1
ATOM 746 N N . ILE A 1 95 ? 18.933 -3.085 9.817 1.00 12.15 95 ILE A N 1
ATOM 747 C CA . ILE A 1 95 ? 19.011 -1.685 9.430 1.00 12.16 95 ILE A CA 1
ATOM 748 C C . ILE A 1 95 ? 18.063 -0.904 10.368 1.00 11.17 95 ILE A C 1
ATOM 749 O O . ILE A 1 95 ? 16.857 -1.181 10.422 1.00 10.11 95 ILE A O 1
ATOM 754 N N . ILE A 1 96 ? 18.601 0.071 11.100 1.00 10.99 96 ILE A N 1
ATOM 755 C CA . ILE A 1 96 ? 17.817 0.754 12.131 1.00 10.58 96 ILE A CA 1
ATOM 756 C C . ILE A 1 96 ? 17.456 2.212 11.811 1.00 10.57 96 ILE A C 1
ATOM 757 O O . ILE A 1 96 ? 16.883 2.888 12.657 1.00 9.94 96 ILE A O 1
ATOM 762 N N . GLY A 1 97 ? 17.782 2.674 10.606 1.00 11.25 97 GLY A N 1
ATOM 763 C CA . GLY A 1 97 ? 17.375 4.007 10.128 1.00 11.21 97 GLY A CA 1
ATOM 764 C C . GLY A 1 97 ? 18.559 4.889 9.791 1.00 11.87 97 GLY A C 1
ATOM 765 O O . GLY A 1 97 ? 19.694 4.423 9.839 1.00 12.51 97 GLY A O 1
ATOM 766 N N . GLY A 1 98 ? 18.323 6.162 9.459 1.00 11.92 98 GLY A N 1
ATOM 767 C CA . GLY A 1 98 ? 16.990 6.792 9.446 1.00 11.31 98 GLY A CA 1
ATOM 768 C C . GLY A 1 98 ? 16.303 6.770 8.091 1.00 10.82 98 GLY A C 1
ATOM 769 O O . GLY A 1 98 ? 16.382 5.777 7.355 1.00 10.71 98 GLY A O 1
ATOM 770 N N . ALA A 1 99 ? 15.630 7.868 7.743 1.00 11.12 99 ALA A N 1
ATOM 771 C CA . ALA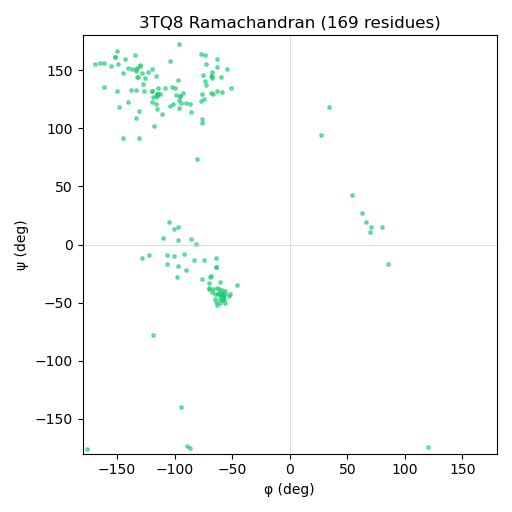 A 1 99 ? 14.799 7.907 6.529 1.00 11.13 99 ALA A CA 1
ATOM 772 C C . ALA A 1 99 ? 15.578 7.623 5.241 1.00 12.11 99 ALA A C 1
ATOM 773 O O . ALA A 1 99 ? 15.119 6.828 4.416 1.00 11.93 99 ALA A O 1
ATOM 775 N N . ARG A 1 100 ? 16.732 8.275 5.066 1.00 12.37 100 ARG A N 1
ATOM 776 C CA . ARG A 1 100 ? 17.576 8.053 3.877 1.00 14.17 100 ARG A CA 1
ATOM 777 C C . ARG A 1 100 ? 18.051 6.598 3.773 1.00 13.01 100 ARG A C 1
ATOM 778 O O . ARG A 1 100 ? 17.894 5.957 2.720 1.00 12.83 100 ARG A O 1
ATOM 786 N N . ILE A 1 101 ? 18.609 6.077 4.870 1.00 11.37 101 ILE A N 1
ATOM 787 C CA . ILE A 1 101 ? 19.027 4.661 4.927 1.00 11.26 101 ILE A CA 1
ATOM 788 C C . ILE A 1 101 ? 17.874 3.681 4.647 1.00 10.83 101 ILE A C 1
ATOM 789 O O . ILE A 1 101 ? 18.028 2.746 3.853 1.00 11.09 101 ILE A O 1
ATOM 794 N N . PHE A 1 102 ? 16.727 3.884 5.286 1.00 10.72 102 PHE A N 1
ATOM 795 C CA . PHE A 1 102 ? 15.570 3.017 5.035 1.00 10.60 102 PHE A CA 1
ATOM 796 C C . PHE A 1 102 ? 15.179 3.023 3.548 1.00 11.61 102 PHE A C 1
ATOM 797 O O . PHE A 1 102 ? 14.952 1.972 2.966 1.00 12.35 102 PHE A O 1
ATOM 805 N N . LYS A 1 103 ? 15.117 4.200 2.929 1.00 12.56 103 LYS A N 1
ATOM 806 C CA . LYS A 1 103 ? 14.775 4.280 1.507 1.00 13.55 103 LYS A CA 1
ATOM 807 C C . LYS A 1 103 ? 15.773 3.490 0.639 1.00 14.38 103 LYS A C 1
ATOM 808 O O . LYS A 1 103 ? 15.385 2.783 -0.301 1.00 15.12 103 LYS A O 1
ATOM 814 N N . GLU A 1 104 ? 17.057 3.631 0.931 1.00 14.81 104 GLU A N 1
ATOM 815 C CA . GLU A 1 104 ? 18.082 2.909 0.191 1.00 15.80 104 GLU A CA 1
ATOM 816 C C . GLU A 1 104 ? 18.066 1.407 0.488 1.00 14.89 104 GLU A C 1
ATOM 817 O O . GLU A 1 104 ? 18.346 0.597 -0.392 1.00 15.10 104 GLU A O 1
ATOM 823 N N . ALA A 1 105 ? 17.806 1.032 1.736 1.00 12.95 105 ALA A N 1
ATOM 824 C CA . ALA A 1 105 ? 17.853 -0.379 2.107 1.00 13.29 105 ALA A CA 1
ATOM 825 C C . ALA A 1 105 ? 16.627 -1.179 1.634 1.00 13.12 105 ALA A C 1
ATOM 826 O O . ALA A 1 105 ? 16.762 -2.367 1.400 1.00 14.26 105 ALA A O 1
ATOM 828 N N . LEU A 1 106 ? 15.454 -0.540 1.509 1.00 12.55 106 LEU A N 1
ATOM 829 C CA . LEU A 1 106 ? 14.193 -1.254 1.198 1.00 12.04 106 LEU A CA 1
ATOM 830 C C . LEU A 1 106 ? 14.246 -2.158 -0.046 1.00 12.89 106 LEU A C 1
ATOM 831 O O . LEU A 1 106 ? 13.756 -3.282 0.010 1.00 13.58 106 LEU A O 1
ATOM 836 N N . PRO A 1 107 ? 14.840 -1.692 -1.165 1.00 14.07 107 PRO A N 1
ATOM 837 C CA . PRO A 1 107 ? 14.932 -2.620 -2.300 1.00 15.55 107 PRO A CA 1
ATOM 838 C C . PRO A 1 107 ? 15.802 -3.876 -2.090 1.00 15.53 107 PRO A C 1
ATOM 839 O O . PRO A 1 107 ? 15.747 -4.783 -2.917 1.00 16.70 107 PRO A O 1
ATOM 843 N N . LYS A 1 108 ? 16.588 -3.924 -1.015 1.00 15.14 108 LYS A N 1
ATOM 844 C CA . LYS A 1 108 ? 17.409 -5.100 -0.691 1.00 15.93 108 LYS A CA 1
ATOM 845 C C . LYS A 1 108 ? 16.853 -5.893 0.504 1.00 14.81 108 LYS A C 1
ATOM 846 O O . LYS A 1 108 ? 17.328 -6.979 0.806 1.00 15.51 108 LYS A O 1
ATOM 852 N N . ALA A 1 109 ? 15.853 -5.348 1.183 1.00 13.18 109 ALA A N 1
ATOM 853 C CA . ALA A 1 109 ? 15.378 -5.927 2.447 1.00 12.57 109 ALA A CA 1
ATOM 854 C C . ALA A 1 109 ? 14.578 -7.234 2.250 1.00 13.39 109 ALA A C 1
ATOM 855 O O . ALA A 1 109 ? 13.790 -7.366 1.320 1.00 13.51 109 ALA A O 1
ATOM 857 N N . ASP A 1 110 ? 14.804 -8.180 3.157 1.00 14.44 110 ASP A N 1
ATOM 858 C CA . ASP A 1 110 ? 14.108 -9.463 3.204 1.00 15.51 110 ASP A CA 1
ATOM 859 C C . ASP A 1 110 ? 12.973 -9.436 4.215 1.00 15.39 110 ASP A C 1
ATOM 860 O O . ASP A 1 110 ? 11.990 -10.180 4.082 1.00 16.19 110 ASP A O 1
ATOM 865 N N . LYS A 1 111 ? 13.122 -8.598 5.235 1.00 14.00 111 LYS A N 1
ATOM 866 C CA . LYS A 1 111 ? 12.248 -8.639 6.404 1.00 14.05 111 LYS A CA 1
ATOM 867 C C . LYS A 1 111 ? 12.053 -7.219 6.891 1.00 12.32 111 LYS A C 1
ATOM 868 O O . LYS A 1 111 ? 12.949 -6.381 6.750 1.00 11.80 111 LYS A O 1
ATOM 874 N N . MET A 1 112 ? 10.876 -6.959 7.443 1.00 11.64 112 MET A N 1
ATOM 875 C CA . MET A 1 112 ? 10.578 -5.708 8.122 1.00 10.73 112 MET A CA 1
ATOM 876 C C . MET A 1 112 ? 9.896 -6.001 9.457 1.00 10.70 112 MET A C 1
ATOM 877 O O . MET A 1 112 ? 8.958 -6.813 9.524 1.00 11.29 112 MET A O 1
ATOM 882 N N . ILE A 1 113 ? 10.367 -5.335 10.511 1.00 9.94 113 ILE A N 1
ATOM 883 C CA . ILE A 1 113 ? 9.751 -5.402 11.839 1.00 10.07 113 ILE A CA 1
ATOM 884 C C . ILE A 1 113 ? 9.285 -3.986 12.195 1.00 9.06 113 ILE A C 1
ATOM 885 O O . ILE A 1 113 ? 10.085 -3.126 12.583 1.00 8.69 113 ILE A O 1
ATOM 890 N N . LEU A 1 114 ? 7.992 -3.744 12.063 1.00 8.98 114 LEU A N 1
ATOM 891 C CA . LEU A 1 114 ? 7.459 -2.387 12.148 1.00 9.54 114 LEU A CA 1
ATOM 892 C C . LEU A 1 114 ? 6.592 -2.190 13.391 1.00 10.22 114 LEU A C 1
ATOM 893 O O . LEU A 1 114 ? 5.716 -3.001 13.677 1.00 11.02 114 LEU A O 1
ATOM 898 N N . THR A 1 115 ? 6.866 -1.139 14.143 1.00 9.90 115 THR A N 1
ATOM 899 C CA . THR A 1 115 ? 5.942 -0.680 15.169 1.00 10.92 115 THR A CA 1
ATOM 900 C C . THR A 1 115 ? 5.094 0.395 14.519 1.00 11.63 115 THR A C 1
ATOM 901 O O . THR A 1 115 ? 5.629 1.379 13.989 1.00 12.33 115 THR A O 1
ATOM 905 N N . ILE A 1 116 ? 3.780 0.204 14.514 1.00 12.60 116 ILE A N 1
ATOM 906 C CA . ILE A 1 116 ? 2.889 1.204 13.920 1.00 13.05 116 ILE A CA 1
ATOM 907 C C . ILE A 1 116 ? 2.003 1.776 15.018 1.00 14.00 116 ILE A C 1
ATOM 908 O O . ILE A 1 116 ? 1.250 1.059 15.667 1.00 15.78 116 ILE A O 1
ATOM 913 N N . ILE A 1 117 ? 2.094 3.080 15.211 1.00 14.63 117 ILE A N 1
ATOM 914 C CA . ILE A 1 117 ? 1.360 3.767 16.273 1.00 15.52 117 ILE A CA 1
ATOM 915 C C . ILE A 1 117 ? 0.058 4.331 15.700 1.00 17.31 117 ILE A C 1
ATOM 916 O O . ILE A 1 117 ? 0.074 5.046 14.693 1.00 17.19 117 ILE A O 1
ATOM 921 N N . ASN A 1 118 ? -1.062 4.011 16.348 1.00 19.45 118 ASN A N 1
ATOM 922 C CA . ASN A 1 118 ? -2.368 4.519 15.938 1.00 21.23 118 ASN A CA 1
ATOM 923 C C . ASN A 1 118 ? -2.595 5.944 16.460 1.00 22.46 118 ASN A C 1
ATOM 924 O O . ASN A 1 118 ? -3.354 6.172 17.410 1.00 24.09 118 ASN A O 1
ATOM 929 N N . HIS A 1 119 ? -1.899 6.886 15.825 1.00 21.76 119 HIS A N 1
ATOM 930 C CA . HIS A 1 119 ? -1.932 8.303 16.165 1.00 22.80 119 HIS A CA 1
ATOM 931 C C . HIS A 1 119 ? -1.231 9.058 15.042 1.00 22.03 119 HIS A C 1
ATOM 932 O O . HIS A 1 119 ? -0.395 8.489 14.335 1.00 20.90 119 HIS A O 1
ATOM 939 N N . SER A 1 120 ? -1.573 10.330 14.873 1.00 23.12 120 SER A N 1
ATOM 940 C CA . SER A 1 120 ? -0.910 11.179 13.888 1.00 22.91 120 SER A CA 1
ATOM 941 C C . SER A 1 120 ? -0.087 12.234 14.608 1.00 22.34 120 SER A C 1
ATOM 942 O O . SER A 1 120 ? -0.649 13.107 15.250 1.00 23.65 120 SER A O 1
ATOM 945 N N . PHE A 1 121 ? 1.234 12.135 14.495 1.00 20.24 121 PHE A N 1
ATOM 946 C CA . PHE A 1 121 ? 2.153 13.127 15.065 1.00 20.25 121 PHE A CA 1
ATOM 947 C C . PHE A 1 121 ? 2.579 14.164 14.017 1.00 20.96 121 PHE A C 1
ATOM 948 O O . PHE A 1 121 ? 2.276 14.021 12.831 1.00 20.50 121 PHE A O 1
ATOM 956 N N . GLU A 1 122 ? 3.291 15.192 14.474 1.00 21.86 122 GLU A N 1
ATOM 957 C CA . GLU A 1 122 ? 3.877 16.218 13.612 1.00 23.04 122 GLU A CA 1
ATOM 958 C C . GLU A 1 122 ? 5.352 15.890 13.418 1.00 20.68 122 GLU A C 1
ATOM 959 O O . GLU A 1 122 ? 6.057 15.568 14.371 1.00 19.72 122 GLU A O 1
ATOM 965 N N . GLY A 1 123 ? 5.821 15.976 12.183 1.00 19.77 123 GLY A N 1
ATOM 966 C CA . GLY A 1 123 ? 7.197 15.607 11.898 1.00 18.58 123 GLY A CA 1
ATOM 967 C C . GLY A 1 123 ? 7.582 15.857 10.456 1.00 18.65 123 GLY A C 1
ATOM 968 O O . GLY A 1 123 ? 6.786 16.386 9.666 1.00 19.93 123 GLY A O 1
ATOM 969 N N . ASP A 1 124 ? 8.802 15.464 10.119 1.00 17.28 124 ASP A N 1
ATOM 970 C CA . ASP A 1 124 ? 9.405 15.868 8.853 1.00 17.85 124 ASP A CA 1
ATOM 971 C C . ASP A 1 124 ? 9.965 14.725 8.028 1.00 16.14 124 ASP A C 1
ATOM 972 O O . ASP A 1 124 ? 10.290 14.932 6.862 1.00 16.76 124 ASP A O 1
ATOM 977 N N . VAL A 1 125 ? 10.086 13.528 8.597 1.00 14.85 125 VAL A N 1
ATOM 978 C CA . VAL A 1 125 ? 10.636 12.411 7.827 1.00 13.51 125 VAL A CA 1
ATOM 979 C C . VAL A 1 125 ? 9.800 11.168 7.986 1.00 12.48 125 VAL A C 1
ATOM 980 O O . VAL A 1 125 ? 9.200 10.924 9.034 1.00 12.12 125 VAL A O 1
ATOM 984 N N . TYR A 1 126 ? 9.804 10.365 6.926 1.00 12.41 126 TYR A N 1
ATOM 985 C CA . TYR A 1 126 ? 8.916 9.204 6.786 1.00 11.71 126 TYR A CA 1
ATOM 986 C C . TYR A 1 126 ? 9.667 7.927 6.401 1.00 11.30 126 TYR A C 1
ATOM 987 O O . TYR A 1 126 ? 10.743 7.959 5.798 1.00 10.83 126 TYR A O 1
ATOM 996 N N . PHE A 1 127 ? 9.073 6.802 6.769 1.00 11.27 127 PHE A N 1
ATOM 997 C CA . PHE A 1 127 ? 9.514 5.506 6.322 1.00 10.95 127 PHE A CA 1
ATOM 998 C C . PHE A 1 127 ? 9.060 5.350 4.871 1.00 11.21 127 PHE A C 1
ATOM 999 O O . PHE A 1 127 ? 7.990 5.851 4.498 1.00 11.48 127 PHE A O 1
ATOM 1007 N N . PRO A 1 128 ? 9.860 4.659 4.041 1.00 11.30 128 PRO A N 1
ATOM 1008 C CA . PRO A 1 128 ? 9.468 4.550 2.623 1.00 12.14 128 PRO A CA 1
ATOM 1009 C C . PRO A 1 128 ? 8.214 3.711 2.415 1.00 12.32 128 PRO A C 1
ATOM 1010 O O . PRO A 1 128 ? 7.994 2.746 3.136 1.00 11.49 128 PRO A O 1
ATOM 1014 N N . GLU A 1 129 ? 7.394 4.095 1.440 1.00 13.94 129 GLU A N 1
ATOM 1015 C CA . GLU A 1 129 ? 6.229 3.301 1.061 1.00 14.55 129 GLU A CA 1
ATOM 1016 C C . GLU A 1 129 ? 6.729 1.992 0.454 1.00 14.73 129 GLU A C 1
ATOM 1017 O O . GLU A 1 129 ? 7.572 2.015 -0.437 1.00 14.70 129 GLU A O 1
ATOM 1023 N N . TRP A 1 130 ? 6.210 0.865 0.934 1.00 14.50 130 TRP A N 1
ATOM 1024 C CA . TRP A 1 130 ? 6.562 -0.441 0.374 1.00 14.52 130 TRP A CA 1
ATOM 1025 C C . TRP A 1 130 ? 5.426 -0.958 -0.493 1.00 15.18 130 TRP A C 1
ATOM 1026 O O . TRP A 1 130 ? 4.282 -0.507 -0.377 1.00 15.79 130 TRP A O 1
ATOM 1037 N N . ASN A 1 131 ? 5.761 -1.863 -1.398 1.00 14.97 131 ASN A N 1
ATOM 1038 C CA . ASN A 1 131 ? 4.792 -2.401 -2.318 1.00 16.65 131 ASN A CA 1
ATOM 1039 C C . ASN A 1 131 ? 4.075 -3.566 -1.648 1.00 16.60 131 ASN A C 1
ATOM 1040 O O . ASN A 1 131 ? 4.675 -4.607 -1.403 1.00 14.84 131 ASN A O 1
ATOM 1045 N N . ASP A 1 132 ? 2.782 -3.399 -1.389 1.00 17.61 132 ASP A N 1
ATOM 1046 C CA . ASP A 1 132 ? 2.014 -4.429 -0.661 1.00 18.11 132 ASP A CA 1
ATOM 1047 C C . ASP A 1 132 ? 1.909 -5.753 -1.422 1.00 18.61 132 ASP A C 1
ATOM 1048 O O . ASP A 1 132 ? 1.642 -6.788 -0.816 1.00 18.95 132 ASP A O 1
ATOM 1053 N N . LYS A 1 133 ? 2.141 -5.723 -2.734 1.00 19.23 133 LYS A N 1
ATOM 1054 C CA . LYS A 1 133 ? 2.184 -6.944 -3.530 1.00 20.42 133 LYS A CA 1
ATOM 1055 C C . LYS A 1 133 ? 3.474 -7.762 -3.322 1.00 19.95 133 LYS A C 1
ATOM 1056 O O . LYS A 1 133 ? 3.524 -8.908 -3.758 1.00 20.98 133 LYS A O 1
ATOM 1062 N N . GLU A 1 134 ? 4.497 -7.175 -2.689 1.00 18.53 134 GLU A N 1
ATOM 1063 C CA . GLU A 1 134 ? 5.846 -7.789 -2.600 1.00 19.02 134 GLU A CA 1
ATOM 1064 C C . GLU A 1 134 ? 6.124 -8.465 -1.261 1.00 17.46 134 GLU A C 1
ATOM 1065 O O . GLU A 1 134 ? 7.109 -9.186 -1.121 1.00 17.26 134 GLU A O 1
ATOM 1071 N N . TRP A 1 135 ? 5.236 -8.247 -0.297 1.00 16.47 135 TRP A N 1
ATOM 1072 C CA . TRP A 1 135 ? 5.493 -8.596 1.103 1.00 15.30 135 TRP A CA 1
ATOM 1073 C C . TRP A 1 135 ? 4.303 -9.329 1.682 1.00 15.99 135 TRP A C 1
ATOM 1074 O O . TRP A 1 135 ? 3.162 -9.004 1.342 1.00 16.08 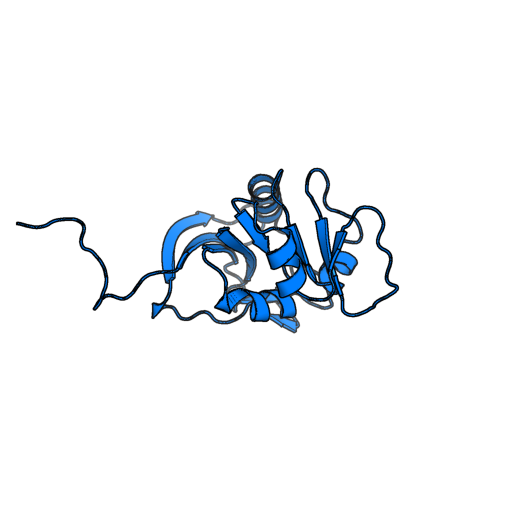135 TRP A O 1
ATOM 1085 N N . LYS A 1 136 ? 4.564 -10.304 2.556 1.00 16.00 136 LYS A N 1
ATOM 1086 C CA . LYS A 1 136 ? 3.498 -10.980 3.309 1.00 16.30 136 LYS A CA 1
ATOM 1087 C C . LYS A 1 136 ? 3.650 -10.727 4.814 1.00 15.62 136 LYS A C 1
ATOM 1088 O O . LYS A 1 136 ? 4.764 -10.650 5.338 1.00 15.39 136 LYS A O 1
ATOM 1094 N N . ILE A 1 137 ? 2.515 -10.609 5.493 1.00 15.57 137 ILE A N 1
ATOM 1095 C CA . ILE A 1 137 ? 2.462 -10.435 6.941 1.00 15.40 137 ILE A CA 1
ATOM 1096 C C . ILE A 1 137 ? 2.725 -11.794 7.586 1.00 16.43 137 ILE A C 1
ATOM 1097 O O . ILE A 1 137 ? 2.012 -12.768 7.295 1.00 16.78 137 ILE A O 1
ATOM 1102 N N . THR A 1 138 ? 3.750 -11.849 8.439 1.00 16.24 138 THR A N 1
ATOM 1103 C CA . THR A 1 138 ? 4.107 -13.075 9.159 1.00 18.38 138 THR A CA 1
ATOM 1104 C C . THR A 1 138 ? 3.720 -13.008 10.640 1.00 19.70 138 THR A C 1
ATOM 1105 O O . THR A 1 138 ? 3.699 -14.040 11.321 1.00 20.53 138 THR A O 1
ATOM 1109 N N . SER A 1 139 ? 3.468 -11.793 11.132 1.00 18.60 139 SER A N 1
ATOM 1110 C CA . SER A 1 139 ? 3.032 -11.572 12.508 1.00 20.33 139 SER A CA 1
ATOM 1111 C C . SER A 1 139 ? 2.394 -10.191 12.651 1.00 19.22 139 SER A C 1
ATOM 1112 O O . SER A 1 139 ? 2.919 -9.207 12.123 1.00 16.83 139 SER A O 1
ATOM 1115 N N . GLN A 1 140 ? 1.261 -10.129 13.359 1.00 20.59 140 GLN A N 1
ATOM 1116 C CA . GLN A 1 140 ? 0.622 -8.852 13.712 1.00 20.66 140 GLN A CA 1
ATOM 1117 C C . GLN A 1 140 ? 0.075 -8.935 15.140 1.00 22.28 140 GLN A C 1
ATOM 1118 O O . GLN A 1 140 ? -0.736 -9.820 15.441 1.00 23.65 140 GLN A O 1
ATOM 1124 N N . ILE A 1 141 ? 0.523 -8.024 16.009 1.00 21.94 141 ILE A N 1
ATOM 1125 C CA . ILE A 1 141 ? 0.107 -7.989 17.419 1.00 23.66 141 ILE A CA 1
ATOM 1126 C C . ILE A 1 141 ? -0.306 -6.567 17.799 1.00 23.52 141 ILE A C 1
ATOM 1127 O O . ILE A 1 141 ? 0.523 -5.660 17.790 1.00 21.49 141 ILE A O 1
ATOM 1132 N N . LYS A 1 142 ? -1.581 -6.370 18.124 1.00 25.04 142 LYS A N 1
ATOM 1133 C CA . LYS A 1 142 ? -2.079 -5.030 18.463 1.00 25.60 142 LYS A CA 1
ATOM 1134 C C . LYS A 1 142 ? -2.118 -4.831 19.984 1.00 26.93 142 LYS A C 1
ATOM 1135 O O . LYS A 1 142 ? -2.441 -5.755 20.730 1.00 27.21 142 LYS A O 1
ATOM 1141 N N . HIS A 1 143 ? -1.763 -3.622 20.419 1.00 26.44 143 HIS A N 1
ATOM 1142 C CA . HIS A 1 143 ? -1.711 -3.275 21.831 1.00 28.45 143 HIS A CA 1
ATOM 1143 C C . HIS A 1 143 ? -2.537 -2.030 22.102 1.00 29.53 143 HIS A C 1
ATOM 1144 O O . HIS A 1 143 ? -2.425 -1.025 21.395 1.00 26.82 143 HIS A O 1
ATOM 1151 N N . GLU A 1 144 ? -3.377 -2.114 23.131 1.00 32.64 144 GLU A N 1
ATOM 1152 C CA . GLU A 1 144 ? -4.093 -0.952 23.628 1.00 34.96 144 GLU A CA 1
ATOM 1153 C C . GLU A 1 144 ? -3.133 -0.040 24.362 1.00 34.96 144 GLU A C 1
ATOM 1154 O O . GLU A 1 144 ? -2.088 -0.475 24.850 1.00 33.83 144 GLU A O 1
ATOM 1160 N N . ARG A 1 145 ? -3.490 1.235 24.427 1.00 36.59 145 ARG A N 1
ATOM 1161 C CA . ARG A 1 145 ? -2.726 2.194 25.211 1.00 38.10 145 ARG A CA 1
ATOM 1162 C C . ARG A 1 145 ? -2.753 1.841 26.705 1.00 41.00 145 ARG A C 1
ATOM 1163 O O . ARG A 1 145 ? -3.626 1.105 27.160 1.00 42.15 145 ARG A O 1
ATOM 1171 N N . ASP A 1 146 ? -1.767 2.374 27.428 1.00 42.13 146 ASP A N 1
ATOM 1172 C CA . ASP A 1 146 ? -1.606 2.216 28.873 1.00 45.17 146 ASP A CA 1
ATOM 1173 C C . ASP A 1 146 ? -1.684 3.589 29.531 1.00 46.89 146 ASP A C 1
ATOM 1174 O O . ASP A 1 146 ? -0.804 4.424 29.317 1.00 45.62 146 ASP A O 1
ATOM 1179 N N . ASN A 1 149 ? 2.627 3.766 27.916 1.00 39.25 149 ASN A N 1
ATOM 1180 C CA . ASN A 1 149 ? 2.401 3.828 26.476 1.00 36.88 149 ASN A CA 1
ATOM 1181 C C . ASN A 1 149 ? 1.035 4.472 26.196 1.00 37.72 149 ASN A C 1
ATOM 1182 O O . ASN A 1 149 ? 0.004 3.792 26.221 1.00 39.06 149 ASN A O 1
ATOM 1187 N N . PRO A 1 150 ? 1.014 5.802 25.965 1.00 37.06 150 PRO A N 1
ATOM 1188 C CA . PRO A 1 150 ? -0.270 6.530 25.901 1.00 37.71 150 PRO A CA 1
ATOM 1189 C C . PRO A 1 150 ? -0.970 6.528 24.521 1.00 35.65 150 PRO A C 1
ATOM 1190 O O . PRO A 1 150 ? -2.013 7.181 24.357 1.00 37.17 150 PRO A O 1
ATOM 1194 N N . TYR A 1 151 ? -0.415 5.792 23.555 1.00 31.97 151 TYR A N 1
ATOM 1195 C CA . TYR A 1 151 ? -1.046 5.616 22.246 1.00 29.98 151 TYR A CA 1
ATOM 1196 C C . TYR A 1 151 ? -1.173 4.122 21.954 1.00 28.08 151 TYR A C 1
ATOM 1197 O O . TYR A 1 151 ? -0.280 3.352 22.308 1.00 26.80 151 TYR A O 1
ATOM 1206 N N . PRO A 1 152 ? -2.277 3.707 21.305 1.00 26.95 152 PRO A N 1
ATOM 1207 C CA . PRO A 1 152 ? -2.341 2.312 20.873 1.00 25.54 152 PRO A CA 1
ATOM 1208 C C . PRO A 1 152 ? -1.307 2.053 19.779 1.00 22.52 152 PRO A C 1
ATOM 1209 O O . PRO A 1 152 ? -0.974 2.973 19.015 1.00 21.08 152 PRO A O 1
ATOM 1213 N N . PHE A 1 153 ? -0.785 0.829 19.735 1.00 21.18 153 PHE A N 1
ATOM 1214 C CA . PHE A 1 153 ? 0.249 0.458 18.767 1.00 19.38 153 PHE A CA 1
ATOM 1215 C C . PHE A 1 153 ? 0.194 -1.029 18.423 1.00 19.28 153 PHE A C 1
ATOM 1216 O O . PHE A 1 153 ? -0.394 -1.830 19.155 1.00 19.88 153 PHE A O 1
ATOM 1224 N N . GLN A 1 154 ? 0.803 -1.381 17.297 1.00 17.69 154 GLN A N 1
ATOM 1225 C CA . GLN A 1 154 ? 0.948 -2.777 16.901 1.00 17.95 154 GLN A CA 1
ATOM 1226 C C . GLN A 1 154 ? 2.386 -3.073 16.452 1.00 16.38 154 GLN A C 1
ATOM 1227 O O . GLN A 1 154 ? 3.092 -2.187 15.943 1.00 15.00 154 GLN A O 1
ATOM 1233 N N . PHE A 1 155 ? 2.802 -4.324 16.629 1.00 16.25 155 PHE A N 1
ATOM 1234 C CA . PHE A 1 155 ? 4.029 -4.825 15.999 1.00 15.36 155 PHE A CA 1
ATOM 1235 C C . PHE A 1 155 ? 3.634 -5.658 14.770 1.00 15.49 155 PHE A C 1
ATOM 1236 O O . PHE A 1 155 ? 2.865 -6.628 14.886 1.00 16.69 155 PHE A O 1
ATOM 1244 N N . LEU A 1 156 ? 4.124 -5.252 13.604 1.00 13.92 156 LEU A N 1
ATOM 1245 C CA . LEU A 1 156 ? 3.802 -5.917 12.331 1.00 13.90 156 LEU A CA 1
ATOM 1246 C C . LEU A 1 156 ? 5.119 -6.417 11.750 1.00 13.62 156 LEU A C 1
ATOM 1247 O O . LEU A 1 156 ? 6.050 -5.634 11.566 1.00 13.50 156 LEU A O 1
ATOM 1252 N N . GLU A 1 157 ? 5.214 -7.717 11.498 1.00 13.79 157 GLU A N 1
ATOM 1253 C CA . GLU A 1 157 ? 6.378 -8.299 10.840 1.00 13.57 157 GLU A CA 1
ATOM 1254 C C . GLU A 1 157 ? 5.986 -8.723 9.425 1.00 13.49 157 GLU A C 1
ATOM 1255 O O . GLU A 1 157 ? 4.929 -9.319 9.214 1.00 13.19 157 GLU A O 1
ATOM 1261 N N . LEU A 1 158 ? 6.843 -8.393 8.463 1.00 13.09 158 LEU A N 1
ATOM 1262 C CA . LEU A 1 158 ? 6.620 -8.718 7.065 1.00 13.62 158 LEU A CA 1
ATOM 1263 C C . LEU A 1 158 ? 7.851 -9.409 6.517 1.00 14.73 158 LEU A C 1
ATOM 1264 O O . LEU A 1 158 ? 8.980 -9.130 6.927 1.00 12.98 158 LEU A O 1
ATOM 1269 N N . ARG A 1 159 ? 7.617 -10.319 5.581 1.00 16.48 159 ARG A N 1
ATOM 1270 C CA . ARG A 1 159 ? 8.688 -11.017 4.913 1.00 18.52 159 ARG A CA 1
ATOM 1271 C C . ARG A 1 159 ? 8.450 -10.857 3.416 1.00 19.11 159 ARG A C 1
ATOM 1272 O O . ARG A 1 159 ? 7.307 -10.936 2.947 1.00 18.40 159 ARG A O 1
ATOM 1280 N N . ARG A 1 160 ? 9.525 -10.601 2.678 1.00 19.33 160 ARG A N 1
ATOM 1281 C CA . ARG A 1 160 ? 9.420 -10.448 1.253 1.00 21.34 160 ARG A CA 1
ATOM 1282 C C . ARG A 1 160 ? 9.044 -11.765 0.585 1.00 23.60 160 ARG A C 1
ATOM 1283 O O . ARG A 1 160 ? 9.514 -12.824 0.972 1.00 23.49 160 ARG A O 1
ATOM 1291 N N . LEU A 1 161 ? 8.218 -11.668 -0.452 1.00 26.15 161 LEU A N 1
ATOM 1292 C CA . LEU A 1 161 ? 7.564 -12.816 -1.087 1.00 29.19 161 LEU A CA 1
ATOM 1293 C C . LEU A 1 161 ? 8.403 -13.420 -2.208 1.00 32.11 161 LEU A C 1
ATOM 1294 O O . LEU A 1 161 ? 9.553 -13.036 -2.403 1.00 32.27 161 LEU A O 1
ATOM 1299 N N . GLU A 1 162 ? 7.797 -14.378 -2.920 1.00 34.96 162 GLU A N 1
ATOM 1300 C CA . GLU A 1 162 ? 8.178 -14.754 -4.302 1.00 37.39 162 GLU A CA 1
ATOM 1301 C C . GLU A 1 162 ? 6.963 -15.162 -5.194 1.00 37.92 162 GLU A C 1
ATOM 1302 O O . GLU A 1 162 ? 6.533 -16.315 -5.189 1.00 40.30 162 GLU A O 1
ATOM 1308 N N . ASN A 1 163 ? 6.405 -14.175 -5.900 1.00 36.99 163 ASN A N 1
ATOM 1309 C CA . ASN A 1 163 ? 5.530 -14.322 -7.098 1.00 37.30 163 ASN A CA 1
ATOM 1310 C C . ASN A 1 163 ? 4.542 -15.508 -7.277 1.00 37.95 163 ASN A C 1
ATOM 1311 O O . ASN A 1 163 ? 4.969 -16.659 -7.438 1.00 38.90 163 ASN A O 1
ATOM 1316 N N . LEU A 1 164 ? 3.238 -15.212 -7.361 1.00 36.41 164 LEU A N 1
ATOM 1317 C CA . LEU A 1 164 ? 2.200 -16.260 -7.579 1.00 37.03 164 LEU A C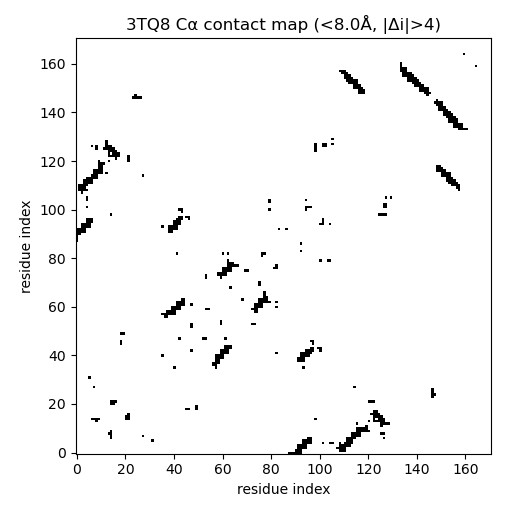A 1
ATOM 1318 C C . LEU A 1 164 ? 2.408 -17.127 -8.827 1.00 39.19 164 LEU A C 1
ATOM 1319 O O . LEU A 1 164 ? 2.158 -18.334 -8.787 1.00 40.39 164 LEU A O 1
ATOM 1324 N N . TYR A 1 165 ? 2.828 -16.518 -9.935 1.00 39.49 165 TYR A N 1
ATOM 1325 C CA . TYR A 1 165 ? 3.035 -17.272 -11.182 1.00 41.96 165 TYR A CA 1
ATOM 1326 C C . TYR A 1 165 ? 4.136 -18.340 -11.030 1.00 43.10 165 TYR A C 1
ATOM 1327 O O . TYR A 1 165 ? 3.974 -19.477 -11.475 1.00 44.94 165 TYR A O 1
ATOM 1336 N N . PHE A 1 166 ? 5.232 -17.974 -10.369 1.00 42.08 166 PHE A N 1
ATOM 1337 C CA . PHE A 1 166 ? 6.408 -18.855 -10.248 1.00 43.77 166 PHE A CA 1
ATOM 1338 C C . PHE A 1 166 ? 6.487 -19.665 -8.941 1.00 42.88 166 PHE A C 1
ATOM 1339 O O . PHE A 1 166 ? 7.219 -20.664 -8.886 1.00 44.68 166 PHE A O 1
ATOM 1347 N N . GLN A 1 167 ? 5.739 -19.245 -7.913 1.00 40.06 167 GLN A N 1
ATOM 1348 C CA . GLN A 1 167 ? 5.828 -19.842 -6.571 1.00 38.88 167 GLN A CA 1
ATOM 1349 C C . GLN A 1 167 ? 5.629 -21.357 -6.542 1.00 40.66 167 GLN A C 1
ATOM 1350 O O . GLN A 1 167 ? 4.928 -21.946 -7.387 1.00 42.03 167 GLN A O 1
ATOM 1356 N N . GLY A 1 168 ? 6.271 -21.977 -5.554 1.00 40.00 168 GLY A N 1
ATOM 1357 C CA . GLY A 1 168 ? 6.007 -23.366 -5.224 1.00 41.61 168 GLY A CA 1
ATOM 1358 C C . GLY A 1 168 ? 4.705 -23.424 -4.453 1.00 40.33 168 GLY A C 1
ATOM 1359 O O . GLY A 1 168 ? 4.209 -22.400 -3.954 1.00 38.61 168 GLY A O 1
ATOM 1360 N N . HIS A 1 169 ? 4.146 -24.619 -4.360 1.00 41.79 169 HIS A N 1
ATOM 1361 C CA . HIS A 1 169 ? 2.910 -24.826 -3.630 1.00 40.99 169 HIS A CA 1
ATOM 1362 C C . HIS A 1 169 ? 3.124 -25.876 -2.546 1.00 41.31 169 HIS A C 1
ATOM 1363 O O . HIS A 1 169 ? 3.937 -26.792 -2.703 1.00 42.59 169 HIS A O 1
ATOM 1370 N N . HIS A 1 170 ? 2.389 -25.717 -1.446 1.00 39.32 170 HIS A N 1
ATOM 1371 C CA . HIS A 1 170 ? 2.550 -26.565 -0.263 1.00 39.37 170 HIS A CA 1
ATOM 1372 C C . HIS A 1 170 ? 2.071 -28.003 -0.466 1.00 42.05 170 HIS A C 1
ATOM 1373 O O . HIS A 1 170 ? 2.641 -28.939 0.103 1.00 43.59 170 HIS A O 1
ATOM 1380 N N . HIS A 1 171 ? 1.036 -28.184 -1.286 1.00 42.23 171 HIS A N 1
ATOM 1381 C CA . HIS A 1 171 ? 0.440 -29.483 -1.498 1.00 44.74 171 HIS A CA 1
ATOM 1382 C C . HIS A 1 171 ? 0.245 -29.785 -2.985 1.00 46.24 171 HIS A C 1
ATOM 1383 O O . HIS A 1 171 ? -0.046 -28.890 -3.781 1.00 44.39 171 HIS A O 1
ATOM 1390 N N . HIS A 1 172 ? 0.429 -31.053 -3.333 1.00 48.97 172 HIS A N 1
ATOM 1391 C CA . HIS A 1 172 ? 0.284 -31.548 -4.703 1.00 51.36 172 HIS A CA 1
ATOM 1392 C C . HIS A 1 172 ? -0.444 -32.886 -4.686 1.00 54.91 172 HIS A C 1
ATOM 1393 O O . HIS A 1 172 ? -0.100 -33.764 -3.901 1.00 57.23 172 HIS A O 1
ATOM 1400 N N . HIS A 1 173 ? -1.445 -33.055 -5.546 1.00 56.18 173 HIS A N 1
ATOM 1401 C CA . HIS A 1 173 ? -2.186 -34.318 -5.589 1.00 59.59 173 HIS A CA 1
ATOM 1402 C C . HIS A 1 173 ? -1.326 -35.469 -6.119 1.00 63.15 173 HIS A C 1
ATOM 1403 O O . HIS A 1 173 ? -0.604 -35.314 -7.101 1.00 63.69 173 HIS A O 1
#

CATH classification: 3.40.430.10

B-factor: mean 24.85, std 12.41, range [7.9, 109.81]

Solvent-accessible surface area: 10517 Å² total; per-residue (Å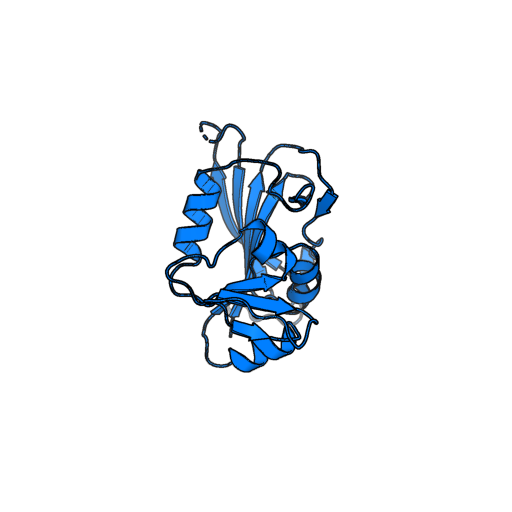²): 84,59,17,0,0,6,11,16,2,1,114,81,82,2,17,6,100,101,74,108,100,25,19,125,2,61,25,13,79,67,26,40,99,80,41,0,74,72,65,8,0,0,1,10,70,163,27,21,72,55,65,52,145,45,28,75,142,28,100,4,0,0,18,9,127,89,126,144,51,134,23,144,63,19,58,39,38,90,40,2,68,74,0,15,79,58,2,95,200,60,110,31,0,0,0,18,1,19,27,181,12,6,152,75,1,18,102,95,1,32,58,0,3,0,1,34,0,93,76,69,37,142,25,79,59,107,1,22,134,55,73,97,158,75,16,108,93,79,41,100,91,150,68,145,137,124,40,65,49,39,11,32,31,17,42,4,80,60,70,151,81,136,192,164,70,68,106,169,153,146,239

InterPro domains:
  IPR001796 Dihydrofolate reductase domain [PF00186] (3-160)
  IPR001796 Dihydrofolate reductase domain [PS51330] (2-160)
  IPR001796 Dihydrofolate reductase domain [cd00209] (3-159)
  IPR012259 Dihydrofolate reductase [PIRSF000194] (2-160)
  IPR012259 Dihydrofolate reductase [PTHR48069] (3-155)
  IPR017925 Dihydrofolate reductase conserved site [PS00075] (14-36)
  IPR024072 Dihydrofolate reductase-like domain superfamily [G3DSA:3.40.430.10] (1-161)
  IPR024072 Dihydrofolate reductase-like domain superfamily [SSF53597] (1-160)